Protein AF-A0A6I7P3J6-F1 (afdb_monomer)

Solvent-accessible surface area (backbone atoms only — not comparable to full-atom values): 4947 Å² total; per-residue (Å²): 139,81,92,80,89,80,92,70,56,71,70,56,53,52,52,44,50,51,55,11,60,78,69,75,50,50,52,71,52,50,52,49,56,51,49,54,50,51,52,53,49,52,53,52,51,51,52,52,50,50,52,50,54,50,48,53,53,44,73,71,31,74,73,63,53,54,65,71,68,68,81,78,79,83,91,83,80,90,135

Sequence (79 aa):
MVRTQVVLEQSQQIALRELARERGVSVSEVIRTMIDREVARRQADQVRLAATALRDSYVSNSDLTAFGVIEHEGLDDER

Foldseek 3Di:
DDDDDDDDDPVVVVVLVVVCVVVVHDSVVVVVVVVVVVVVVVVVVVVVVVVVVVVVVCVVDPVNCVVVVPVPPDPDDDD

Nearest PDB structures (foldseek):
  3h87-assembly1_C  TM=5.784E-01  e=6.363E+00  Mycobacterium tuberculosis H37Rv

Structure (mmCIF, N/CA/C/O backbone):
data_AF-A0A6I7P3J6-F1
#
_entry.id   AF-A0A6I7P3J6-F1
#
loop_
_atom_site.group_PDB
_atom_site.id
_atom_site.type_symbol
_atom_site.label_atom_id
_atom_site.label_alt_id
_atom_site.label_comp_id
_atom_site.label_asym_id
_atom_site.label_entity_id
_atom_site.label_seq_id
_atom_site.pdbx_PDB_ins_code
_atom_site.Cartn_x
_atom_site.Cartn_y
_atom_site.Cartn_z
_atom_site.occupancy
_atom_site.B_iso_or_equiv
_atom_site.auth_seq_id
_atom_site.auth_comp_id
_atom_site.auth_asym_id
_atom_site.auth_atom_id
_atom_site.pdbx_PDB_model_num
ATOM 1 N N . MET A 1 1 ? -11.884 -14.759 -1.321 1.00 73.81 1 MET A N 1
ATOM 2 C CA . MET A 1 1 ? -11.247 -14.145 -0.128 1.00 73.81 1 MET A CA 1
ATOM 3 C C . MET A 1 1 ? -10.997 -15.228 0.905 1.00 73.81 1 MET A C 1
ATOM 5 O O . MET A 1 1 ? -11.845 -16.098 1.043 1.00 73.81 1 MET A O 1
ATOM 9 N N . VAL A 1 2 ? -9.865 -15.170 1.609 1.00 90.56 2 VAL A N 1
ATOM 10 C CA . VAL A 1 2 ? -9.519 -16.085 2.713 1.00 90.56 2 VAL A CA 1
ATOM 11 C C . VAL A 1 2 ? -9.548 -15.298 4.022 1.00 90.56 2 VAL A C 1
ATOM 13 O O . VAL A 1 2 ? -9.136 -14.137 4.050 1.00 90.56 2 VAL A O 1
ATOM 16 N N . ARG A 1 3 ? -10.072 -15.902 5.094 1.00 91.56 3 ARG A N 1
ATOM 17 C CA . ARG A 1 3 ? -10.086 -15.289 6.426 1.00 91.56 3 ARG A CA 1
ATOM 18 C C . ARG A 1 3 ? -8.726 -15.495 7.089 1.00 91.56 3 ARG A C 1
ATOM 20 O O . ARG A 1 3 ? -8.324 -16.630 7.312 1.00 91.56 3 ARG A O 1
ATOM 27 N N . THR A 1 4 ? -8.089 -14.396 7.472 1.00 90.06 4 THR A N 1
ATOM 28 C CA . THR A 1 4 ? -6.799 -14.391 8.171 1.00 90.06 4 THR A CA 1
ATOM 29 C C . THR A 1 4 ? -6.914 -13.545 9.434 1.00 90.06 4 THR A C 1
ATOM 31 O O . THR A 1 4 ? -7.590 -12.515 9.428 1.00 90.06 4 THR A O 1
ATOM 34 N N . GLN A 1 5 ? -6.272 -13.977 10.519 1.00 91.75 5 GLN A N 1
ATOM 35 C CA . GLN A 1 5 ? -6.095 -13.172 11.728 1.00 91.75 5 GLN A CA 1
ATOM 36 C C . GLN A 1 5 ? -4.676 -12.607 11.740 1.00 91.75 5 GLN A C 1
ATOM 38 O O . GLN A 1 5 ? -3.720 -13.335 11.487 1.00 91.75 5 GLN A O 1
ATOM 43 N N . VAL A 1 6 ? -4.553 -11.310 12.009 1.00 88.69 6 VAL A N 1
ATOM 44 C CA . VAL A 1 6 ? -3.271 -10.605 12.081 1.00 88.69 6 VAL A CA 1
ATOM 45 C C . VAL A 1 6 ? -3.191 -9.942 13.445 1.00 88.69 6 VAL A C 1
ATOM 47 O O . VAL A 1 6 ? -4.113 -9.224 13.837 1.00 88.69 6 VAL A O 1
ATOM 50 N N . VAL A 1 7 ? -2.106 -10.208 14.166 1.00 95.44 7 VAL A N 1
ATOM 51 C CA . VAL A 1 7 ? -1.803 -9.531 15.427 1.00 95.44 7 VAL A CA 1
ATOM 52 C C . VAL A 1 7 ? -1.155 -8.197 15.090 1.00 95.44 7 VAL A C 1
ATOM 54 O O . VAL A 1 7 ? -0.240 -8.139 14.271 1.00 95.44 7 VAL A O 1
ATOM 57 N N . LEU A 1 8 ? -1.667 -7.131 15.691 1.00 94.44 8 LEU A N 1
ATOM 58 C CA . LEU A 1 8 ? -1.207 -5.768 15.477 1.00 94.44 8 LEU A CA 1
ATOM 59 C C . LEU A 1 8 ? -0.959 -5.114 16.823 1.00 94.44 8 LEU A C 1
ATOM 61 O O . LEU A 1 8 ? -1.690 -5.367 17.784 1.00 94.44 8 LEU A O 1
ATOM 65 N N . GLU A 1 9 ? 0.008 -4.210 16.847 1.00 98.06 9 GLU A N 1
ATOM 66 C CA . GLU A 1 9 ? 0.150 -3.288 17.963 1.00 98.06 9 GLU A CA 1
ATOM 67 C C . GLU A 1 9 ? -1.072 -2.368 18.045 1.00 98.06 9 GLU A C 1
ATOM 69 O O . GLU A 1 9 ? -1.711 -2.040 17.036 1.00 98.06 9 GLU A O 1
ATOM 74 N N . GLN A 1 10 ? -1.391 -1.902 19.252 1.00 97.00 10 GLN A N 1
ATOM 75 C CA . GLN A 1 10 ? -2.548 -1.030 19.463 1.00 97.00 10 GLN A CA 1
ATOM 76 C C . GLN A 1 10 ? -2.462 0.247 18.609 1.00 97.00 10 GLN A C 1
ATOM 78 O O . GLN A 1 10 ? -3.453 0.656 18.004 1.00 97.00 10 GLN A O 1
ATOM 83 N N . SER A 1 11 ? -1.267 0.830 18.487 1.00 97.31 11 SER A N 1
ATOM 84 C CA . SER A 1 11 ? -1.011 2.003 17.644 1.00 97.31 11 SER A CA 1
ATOM 85 C C . SER A 1 11 ? -1.293 1.735 16.162 1.00 97.31 11 SER A C 1
ATOM 87 O O . SER A 1 11 ? -1.918 2.554 15.489 1.00 97.31 11 SER A O 1
ATOM 89 N N . GLN A 1 12 ? -0.907 0.562 15.656 1.00 96.44 12 GLN A N 1
ATOM 90 C CA . GLN A 1 12 ? -1.164 0.157 14.273 1.00 96.44 12 GLN A CA 1
ATOM 91 C C . GLN A 1 12 ? -2.659 -0.046 14.020 1.00 96.44 12 GLN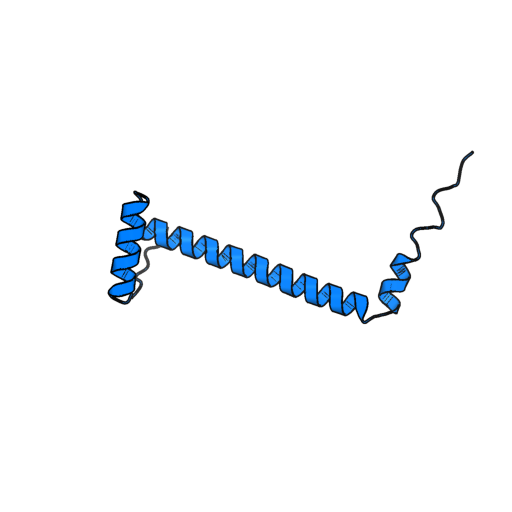 A C 1
ATOM 93 O O . GLN A 1 12 ? -3.173 0.352 12.976 1.00 96.44 12 GLN A O 1
ATOM 98 N N . GLN A 1 13 ? -3.374 -0.640 14.980 1.00 96.62 13 GLN A N 1
ATOM 99 C CA . GLN A 1 13 ? -4.819 -0.817 14.877 1.00 96.62 13 GLN A CA 1
ATOM 100 C C . GLN A 1 13 ? -5.555 0.530 14.837 1.00 96.62 13 GLN A C 1
ATOM 102 O O . GLN A 1 13 ? -6.494 0.681 14.051 1.00 96.62 13 GLN A O 1
ATOM 107 N N . ILE A 1 14 ? -5.143 1.494 15.666 1.00 97.81 14 ILE A N 1
ATOM 108 C CA . ILE A 1 14 ? -5.706 2.851 15.677 1.00 97.81 14 ILE A CA 1
ATOM 109 C C . ILE A 1 14 ? -5.483 3.514 14.316 1.00 97.81 14 ILE A C 1
ATOM 111 O O . ILE A 1 14 ? -6.457 3.887 13.663 1.00 97.81 14 ILE A O 1
ATOM 115 N N . ALA A 1 15 ? -4.238 3.533 13.835 1.00 97.19 15 ALA A N 1
ATOM 116 C CA . ALA A 1 15 ? -3.892 4.135 12.550 1.00 97.19 15 ALA A CA 1
ATOM 117 C C . ALA A 1 15 ? -4.667 3.506 11.376 1.00 97.19 15 ALA A C 1
ATOM 119 O O . ALA A 1 15 ? -5.181 4.210 10.509 1.00 97.19 15 ALA A O 1
ATOM 120 N N . LEU A 1 16 ? -4.820 2.176 11.354 1.00 96.38 16 LEU A N 1
ATOM 121 C CA . LEU A 1 16 ? -5.597 1.490 10.316 1.00 96.38 16 LEU A CA 1
ATOM 122 C C . LEU A 1 16 ? -7.083 1.863 10.341 1.00 96.38 16 LEU A C 1
ATOM 124 O O . LEU A 1 16 ? -7.706 1.959 9.283 1.00 96.38 16 LEU A O 1
ATOM 128 N N . ARG A 1 17 ? -7.667 2.053 11.530 1.00 97.25 17 ARG A N 1
ATOM 129 C CA . ARG A 1 17 ? -9.070 2.470 11.675 1.00 97.25 17 ARG A CA 1
ATOM 130 C C . ARG A 1 17 ? -9.282 3.910 11.231 1.00 97.25 17 ARG A C 1
ATOM 132 O O . ARG A 1 17 ? -10.287 4.183 10.580 1.00 97.25 17 ARG A O 1
ATOM 139 N N . GLU A 1 18 ? -8.358 4.802 11.566 1.00 98.00 18 GLU A N 1
ATOM 140 C CA . GLU A 1 18 ? -8.385 6.194 11.112 1.00 98.00 18 GLU A CA 1
ATOM 141 C C . GLU A 1 18 ? -8.294 6.259 9.589 1.00 98.00 18 GLU A C 1
ATOM 143 O O . GLU A 1 18 ? -9.184 6.817 8.952 1.00 98.00 18 GLU A O 1
ATOM 148 N N . L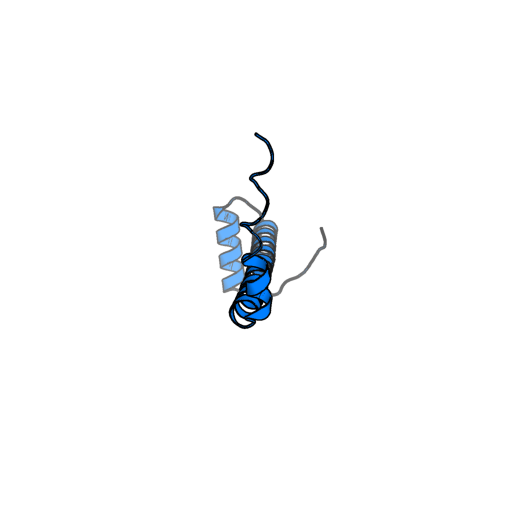EU A 1 19 ? -7.334 5.548 8.992 1.00 97.25 19 LEU A N 1
ATOM 149 C CA . LEU A 1 19 ? -7.174 5.508 7.539 1.00 97.25 19 LEU A CA 1
ATOM 150 C C . LEU A 1 19 ? -8.400 4.924 6.822 1.00 97.25 19 LEU A C 1
ATOM 152 O O . LEU A 1 19 ? -8.787 5.386 5.749 1.00 97.25 19 LEU A O 1
ATOM 156 N N . ALA A 1 20 ? -9.015 3.893 7.405 1.00 97.81 20 ALA A N 1
ATOM 157 C CA . ALA A 1 20 ? -10.245 3.303 6.888 1.00 97.81 20 ALA A CA 1
ATOM 158 C C . ALA A 1 20 ? -11.409 4.305 6.940 1.00 97.81 20 ALA A C 1
ATOM 160 O O . ALA A 1 20 ? -12.145 4.445 5.963 1.00 97.81 20 ALA A O 1
ATOM 161 N N . ARG A 1 21 ? -11.534 5.047 8.050 1.00 98.06 21 ARG A N 1
ATOM 162 C CA . ARG A 1 21 ? -12.551 6.089 8.229 1.00 98.06 21 ARG A CA 1
ATOM 163 C C . ARG A 1 21 ? -12.366 7.236 7.239 1.00 98.06 21 ARG A C 1
ATOM 165 O O . ARG A 1 21 ? -13.333 7.606 6.585 1.00 98.06 21 ARG A O 1
ATOM 172 N N . GLU A 1 22 ? -11.153 7.763 7.105 1.00 97.75 22 GLU A N 1
ATOM 173 C CA . GLU A 1 22 ? -10.828 8.858 6.177 1.00 97.75 22 GLU A CA 1
ATOM 174 C C . GLU A 1 22 ? -11.164 8.511 4.725 1.00 97.75 22 GLU A C 1
ATOM 176 O O . GLU A 1 22 ? -11.615 9.360 3.962 1.00 97.75 22 GLU A O 1
ATOM 181 N N . ARG A 1 23 ? -10.963 7.247 4.345 1.00 96.19 23 ARG A N 1
ATOM 182 C CA . ARG A 1 23 ? -11.197 6.760 2.981 1.00 96.19 23 ARG A CA 1
ATOM 183 C C . ARG A 1 23 ? -12.611 6.229 2.749 1.00 96.19 23 ARG A C 1
ATOM 185 O O . ARG A 1 23 ? -12.934 5.897 1.615 1.00 96.19 23 ARG A O 1
ATOM 192 N N . GLY A 1 24 ? -13.433 6.112 3.793 1.00 97.94 24 GLY A N 1
ATOM 193 C CA . GLY A 1 24 ? -14.777 5.535 3.696 1.00 97.94 24 GLY A CA 1
ATOM 194 C C . GLY A 1 24 ? -14.793 4.048 3.318 1.00 97.94 24 GLY A C 1
ATOM 195 O O . GLY A 1 24 ? -15.754 3.587 2.708 1.00 97.94 24 GLY A O 1
ATOM 196 N N . VAL A 1 25 ? -13.743 3.293 3.658 1.00 97.75 25 VAL A N 1
ATOM 197 C CA . VAL A 1 25 ? -13.601 1.865 3.314 1.00 97.75 25 VAL A CA 1
ATOM 198 C C . VAL A 1 25 ? -13.398 1.001 4.556 1.00 97.75 25 VAL A C 1
ATOM 200 O O . VAL A 1 25 ? -13.229 1.489 5.672 1.00 97.75 25 VAL A O 1
ATOM 203 N N . SER A 1 26 ? -13.395 -0.320 4.380 1.00 97.31 26 SER A N 1
ATOM 204 C CA . SER A 1 26 ? -13.115 -1.252 5.477 1.00 97.31 26 SER A CA 1
ATOM 205 C C . SER A 1 26 ? -11.620 -1.329 5.820 1.00 97.31 26 SER A C 1
ATOM 207 O O . SER A 1 26 ? -10.754 -1.187 4.956 1.00 97.31 26 SER A O 1
ATOM 209 N N . VAL A 1 27 ? -11.292 -1.676 7.070 1.00 95.00 27 VAL A N 1
ATOM 210 C CA . VAL A 1 27 ? -9.900 -1.954 7.485 1.00 95.00 27 VAL A CA 1
ATOM 211 C C . VAL A 1 27 ? -9.271 -3.061 6.628 1.00 95.00 27 VAL A C 1
ATOM 213 O O . VAL A 1 27 ? -8.118 -2.958 6.221 1.00 95.00 27 VAL A O 1
ATOM 216 N N . SER A 1 28 ? -10.031 -4.105 6.286 1.00 94.94 28 SER A N 1
ATOM 217 C CA . SER A 1 28 ? -9.549 -5.179 5.408 1.00 94.94 28 SER A CA 1
ATOM 218 C C . SER A 1 28 ? -9.233 -4.695 3.991 1.00 94.94 28 SER A C 1
ATOM 220 O O . SER A 1 28 ? -8.386 -5.271 3.315 1.00 94.94 28 SER A O 1
ATOM 222 N N . GLU A 1 29 ? -9.913 -3.666 3.501 1.00 96.44 29 GLU A N 1
ATOM 223 C CA . GLU A 1 29 ? -9.629 -3.055 2.202 1.00 96.44 29 GLU A CA 1
ATOM 224 C C . GLU A 1 29 ? -8.393 -2.164 2.234 1.00 96.44 29 GLU A C 1
ATOM 226 O O . GLU A 1 29 ? -7.565 -2.243 1.325 1.00 96.44 29 GLU A O 1
ATOM 231 N N . VAL A 1 30 ? -8.197 -1.421 3.325 1.00 96.38 30 VAL A N 1
ATOM 232 C CA . VAL A 1 30 ? -6.939 -0.713 3.580 1.00 96.38 30 VAL A CA 1
ATOM 233 C C . VAL A 1 30 ? -5.760 -1.686 3.570 1.00 96.38 30 VAL A C 1
ATOM 235 O O . VAL A 1 30 ? -4.801 -1.471 2.830 1.00 96.38 30 VAL A O 1
ATOM 238 N N . ILE A 1 31 ? -5.852 -2.777 4.336 1.00 94.69 31 ILE A N 1
ATOM 239 C CA . ILE A 1 31 ? -4.786 -3.783 4.430 1.00 94.69 31 ILE A CA 1
ATOM 240 C C . ILE A 1 31 ? -4.499 -4.402 3.057 1.00 94.69 31 ILE A C 1
ATOM 242 O O . ILE A 1 31 ? -3.339 -4.477 2.665 1.00 94.69 31 ILE A O 1
ATOM 246 N N . ARG A 1 32 ? -5.532 -4.795 2.297 1.00 94.44 32 ARG A N 1
ATOM 247 C CA . ARG A 1 32 ? -5.356 -5.330 0.934 1.00 94.44 32 ARG A CA 1
ATOM 248 C C . ARG A 1 32 ? -4.642 -4.338 0.020 1.00 94.44 32 ARG A C 1
ATOM 250 O O . ARG A 1 32 ? -3.631 -4.687 -0.570 1.00 94.44 32 ARG A O 1
ATOM 257 N N . THR A 1 33 ? -5.084 -3.083 0.011 1.00 95.62 33 THR A N 1
ATOM 258 C CA . THR A 1 33 ? -4.458 -2.025 -0.797 1.00 95.62 33 THR A CA 1
ATOM 259 C C . THR A 1 33 ? -2.986 -1.821 -0.429 1.00 95.62 33 THR A C 1
ATOM 261 O O . THR A 1 33 ? -2.148 -1.579 -1.296 1.00 95.62 33 THR A O 1
ATOM 264 N N . MET A 1 34 ? -2.649 -1.895 0.861 1.00 94.19 34 MET A N 1
ATOM 265 C CA . MET A 1 34 ? -1.261 -1.801 1.319 1.00 94.19 34 MET A CA 1
ATOM 266 C C . MET A 1 34 ? -0.427 -3.001 0.861 1.00 94.19 34 MET A C 1
ATOM 268 O O . MET A 1 34 ? 0.699 -2.804 0.409 1.00 94.19 34 MET A O 1
ATOM 272 N N . ILE A 1 35 ? -0.980 -4.217 0.932 1.00 94.25 35 ILE A N 1
ATOM 273 C CA . ILE A 1 35 ? -0.327 -5.437 0.437 1.00 94.25 35 ILE A CA 1
ATOM 274 C C . ILE A 1 35 ? -0.065 -5.325 -1.067 1.00 94.25 35 ILE A C 1
ATOM 276 O O . ILE A 1 35 ? 1.068 -5.533 -1.495 1.00 94.25 35 ILE A O 1
ATOM 280 N N . ASP A 1 36 ? -1.064 -4.930 -1.856 1.00 95.75 36 ASP A N 1
ATOM 281 C CA . ASP A 1 36 ? -0.931 -4.809 -3.312 1.00 95.75 36 ASP A CA 1
ATOM 282 C C . ASP A 1 36 ? 0.161 -3.797 -3.691 1.00 95.75 36 ASP A C 1
ATOM 284 O O . ASP A 1 36 ? 1.003 -4.063 -4.551 1.00 95.75 36 ASP A O 1
ATOM 288 N N . ARG A 1 37 ? 0.213 -2.656 -2.989 1.00 95.50 37 ARG A N 1
ATOM 289 C CA . ARG A 1 37 ? 1.266 -1.644 -3.174 1.00 95.50 37 ARG A CA 1
ATOM 290 C C . ARG A 1 37 ? 2.654 -2.167 -2.816 1.00 95.50 37 ARG A C 1
ATOM 292 O O . ARG A 1 37 ? 3.614 -1.863 -3.518 1.00 95.50 37 ARG A O 1
ATOM 299 N N . GLU A 1 38 ? 2.776 -2.924 -1.729 1.00 93.69 38 GLU A N 1
ATOM 300 C CA . GLU A 1 38 ? 4.047 -3.520 -1.307 1.00 93.69 38 GLU A CA 1
ATOM 301 C C . GLU A 1 38 ? 4.555 -4.537 -2.336 1.00 93.69 38 GLU A C 1
ATOM 303 O O . GLU A 1 38 ? 5.731 -4.514 -2.699 1.00 93.69 38 GLU A O 1
ATOM 308 N N . VAL A 1 39 ? 3.664 -5.396 -2.838 1.00 93.44 39 VAL A N 1
ATOM 309 C CA . VAL A 1 39 ? 3.985 -6.395 -3.866 1.00 93.44 39 VAL A CA 1
ATOM 310 C C . VAL A 1 39 ? 4.439 -5.712 -5.153 1.00 93.44 39 VAL A C 1
ATOM 312 O O . VAL A 1 39 ? 5.507 -6.042 -5.669 1.00 93.44 39 VAL A O 1
ATOM 315 N N . ALA A 1 40 ? 3.681 -4.723 -5.632 1.00 93.81 40 A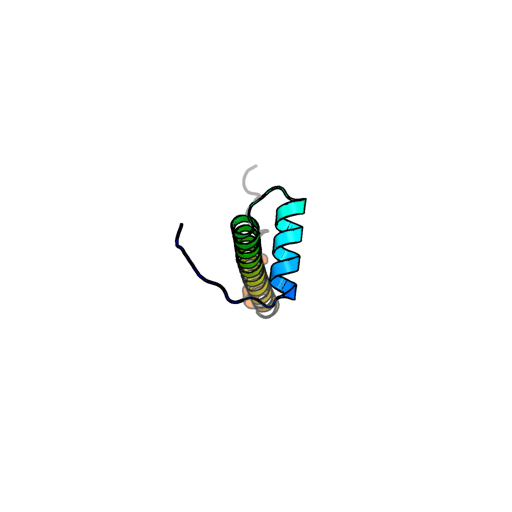LA A N 1
ATOM 316 C CA . ALA A 1 40 ? 4.033 -3.969 -6.832 1.00 93.81 40 ALA A CA 1
ATOM 317 C C . ALA A 1 40 ? 5.387 -3.256 -6.683 1.00 93.81 40 ALA A C 1
ATOM 319 O O . ALA A 1 40 ? 6.220 -3.309 -7.589 1.00 93.81 40 ALA A O 1
ATOM 320 N N . ARG A 1 41 ? 5.648 -2.643 -5.518 1.00 94.31 41 ARG A N 1
ATOM 321 C CA . ARG A 1 41 ? 6.931 -1.982 -5.244 1.00 94.31 41 ARG A CA 1
ATOM 322 C C . ARG A 1 41 ? 8.095 -2.968 -5.293 1.00 94.31 41 ARG A C 1
ATOM 324 O O . ARG A 1 41 ? 9.084 -2.690 -5.959 1.00 94.31 41 ARG A O 1
ATOM 331 N N . ARG A 1 42 ? 7.967 -4.139 -4.660 1.00 91.56 42 ARG A N 1
ATOM 332 C CA . ARG A 1 42 ? 9.023 -5.168 -4.684 1.00 91.56 42 ARG A CA 1
ATOM 333 C C . ARG A 1 42 ? 9.309 -5.683 -6.086 1.00 91.56 42 ARG A C 1
ATOM 335 O O . ARG A 1 42 ? 10.471 -5.875 -6.423 1.00 91.56 42 ARG A O 1
ATOM 342 N N . GLN A 1 43 ? 8.276 -5.886 -6.899 1.00 88.00 43 GLN A N 1
ATOM 343 C CA . GLN A 1 43 ? 8.457 -6.287 -8.294 1.00 88.00 43 GLN A CA 1
ATOM 344 C C . GLN A 1 43 ? 9.217 -5.215 -9.083 1.00 88.00 43 GLN A C 1
ATOM 346 O O . GLN A 1 43 ? 10.189 -5.530 -9.766 1.00 88.00 43 GLN A O 1
ATOM 351 N N . ALA A 1 44 ? 8.836 -3.943 -8.936 1.00 89.38 44 ALA A N 1
ATOM 352 C CA . ALA A 1 44 ? 9.540 -2.836 -9.578 1.00 89.38 44 ALA A CA 1
ATOM 353 C C . ALA A 1 44 ? 11.004 -2.734 -9.113 1.00 89.38 44 ALA A C 1
ATOM 355 O O . ALA A 1 44 ? 11.906 -2.544 -9.931 1.00 89.38 44 ALA A O 1
ATOM 356 N N . ASP A 1 45 ? 11.257 -2.917 -7.816 1.00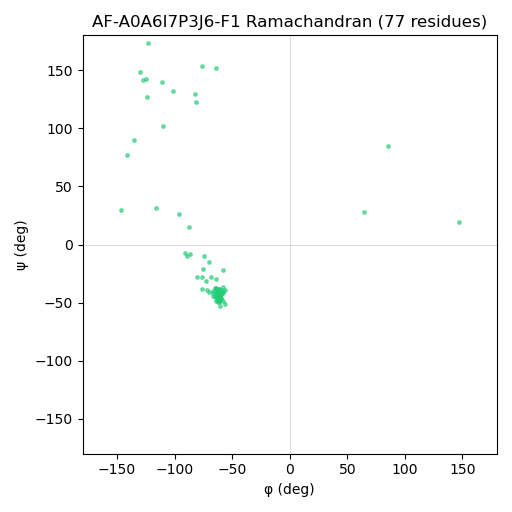 91.31 45 ASP A N 1
ATOM 357 C CA . ASP A 1 45 ? 12.605 -2.905 -7.250 1.00 91.31 45 ASP A CA 1
ATOM 358 C C . ASP A 1 45 ? 13.468 -4.049 -7.807 1.00 91.31 45 ASP A C 1
ATOM 360 O O . ASP A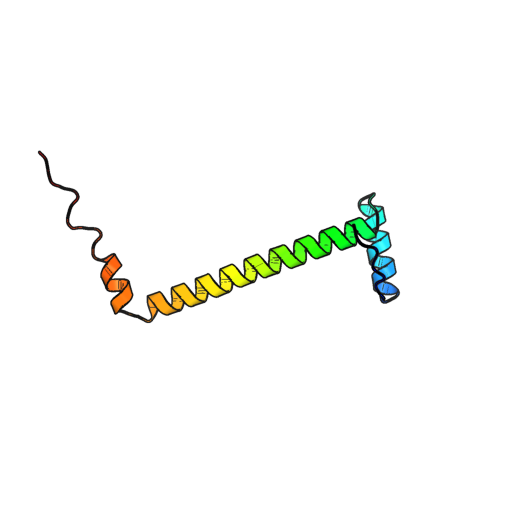 1 45 ? 14.631 -3.821 -8.141 1.00 91.31 45 ASP A O 1
ATOM 364 N N . GLN A 1 46 ? 12.902 -5.252 -7.963 1.00 84.69 46 GLN A N 1
ATOM 365 C CA . GLN A 1 46 ? 13.586 -6.403 -8.563 1.00 84.69 46 GLN A CA 1
ATOM 366 C C . GLN A 1 46 ? 13.928 -6.171 -10.036 1.00 84.69 46 GLN A C 1
ATOM 368 O O . GLN A 1 46 ? 15.057 -6.434 -10.445 1.00 84.69 46 GLN A O 1
ATOM 373 N N . VAL A 1 47 ? 12.986 -5.640 -10.822 1.00 85.81 47 VAL A N 1
ATOM 374 C CA . VAL A 1 47 ? 13.225 -5.305 -12.235 1.00 85.81 47 VAL A CA 1
ATOM 375 C C . VAL A 1 47 ? 14.327 -4.260 -12.355 1.00 85.81 47 VAL A C 1
ATOM 377 O O . VAL A 1 47 ? 15.240 -4.416 -13.162 1.00 85.81 47 VAL A O 1
ATOM 380 N N . ARG A 1 48 ? 14.290 -3.218 -11.519 1.00 87.25 48 ARG A N 1
ATOM 381 C CA . ARG A 1 48 ? 15.328 -2.185 -11.503 1.00 87.25 48 ARG A CA 1
ATOM 382 C C . ARG A 1 48 ? 16.693 -2.765 -11.137 1.00 87.25 48 ARG A C 1
ATOM 384 O O . ARG A 1 48 ? 17.670 -2.434 -11.795 1.00 87.25 48 ARG A O 1
ATOM 391 N N . LEU A 1 49 ? 16.766 -3.637 -10.130 1.00 86.81 49 LEU A N 1
ATOM 392 C CA . LEU A 1 49 ? 18.017 -4.296 -9.746 1.00 86.81 49 LEU A CA 1
ATOM 393 C C . LEU A 1 49 ? 18.576 -5.144 -10.897 1.00 86.81 49 LEU A C 1
ATOM 395 O O . LEU A 1 49 ? 19.760 -5.049 -11.205 1.00 86.81 49 LEU A O 1
ATOM 399 N N . ALA A 1 50 ? 17.720 -5.929 -11.556 1.00 78.12 50 ALA A N 1
ATOM 400 C CA . ALA A 1 50 ? 18.104 -6.742 -12.706 1.00 78.12 50 ALA A CA 1
ATOM 401 C C . ALA A 1 50 ? 18.578 -5.879 -13.887 1.00 78.12 50 ALA A C 1
ATOM 403 O O . ALA A 1 50 ? 19.592 -6.195 -14.502 1.00 78.12 50 ALA A O 1
ATOM 404 N N . ALA A 1 51 ? 17.896 -4.766 -14.171 1.00 79.06 51 ALA A N 1
ATOM 405 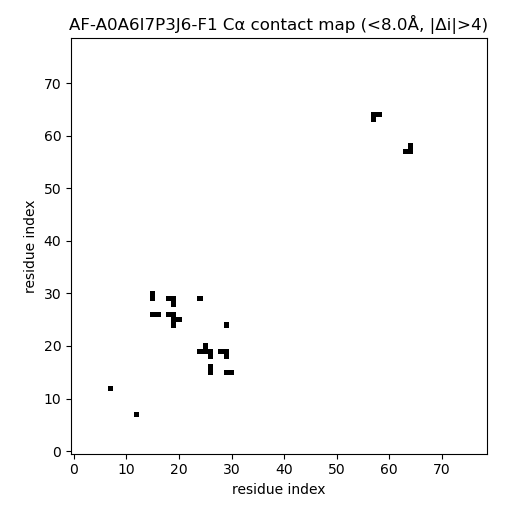C CA . ALA A 1 51 ? 18.293 -3.823 -15.213 1.00 79.06 51 ALA A CA 1
ATOM 406 C C . ALA A 1 51 ? 19.652 -3.170 -14.915 1.00 79.06 51 ALA A C 1
ATOM 408 O O . ALA A 1 51 ? 20.483 -3.060 -15.815 1.00 79.06 51 ALA A O 1
ATOM 409 N N . THR A 1 52 ? 19.908 -2.784 -13.660 1.00 79.69 52 THR A N 1
ATOM 410 C CA . THR A 1 52 ? 21.218 -2.268 -13.236 1.00 79.69 52 THR A CA 1
ATOM 411 C C . THR A 1 52 ? 22.301 -3.332 -13.390 1.00 79.69 52 THR A C 1
ATOM 413 O O . THR A 1 52 ? 23.318 -3.062 -14.015 1.00 79.69 52 THR A O 1
ATOM 416 N N . ALA A 1 53 ? 22.064 -4.561 -12.923 1.00 78.25 53 ALA A N 1
ATOM 417 C CA . ALA A 1 53 ? 23.027 -5.654 -13.062 1.00 78.25 53 ALA A CA 1
ATOM 418 C C . ALA A 1 53 ? 23.328 -5.991 -14.536 1.00 78.25 53 ALA A C 1
ATOM 420 O O . ALA A 1 53 ? 24.478 -6.253 -14.893 1.00 78.25 53 ALA A O 1
ATOM 421 N N . LEU A 1 54 ? 22.312 -5.949 -15.406 1.00 75.12 54 LEU A N 1
ATOM 422 C CA . LEU A 1 54 ? 22.474 -6.158 -16.845 1.00 75.12 54 LEU A CA 1
ATOM 423 C C . LEU A 1 54 ? 23.280 -5.024 -17.486 1.00 75.12 54 LEU A C 1
ATOM 425 O O . LEU A 1 54 ? 24.198 -5.291 -18.257 1.00 75.12 54 LEU A O 1
ATOM 429 N N . ARG A 1 55 ? 22.978 -3.767 -17.138 1.00 73.44 55 ARG A N 1
ATOM 430 C CA . ARG A 1 55 ? 23.731 -2.596 -17.602 1.00 73.44 55 ARG A CA 1
ATOM 431 C C . ARG A 1 55 ? 25.191 -2.666 -17.170 1.00 73.44 55 ARG A C 1
ATOM 433 O O . ARG A 1 55 ? 26.065 -2.454 -18.001 1.00 73.44 55 ARG A O 1
ATOM 440 N N . ASP A 1 56 ? 25.455 -2.980 -15.908 1.00 73.19 56 ASP A N 1
ATOM 441 C CA . ASP A 1 56 ? 26.817 -3.070 -15.380 1.00 73.19 56 ASP A CA 1
ATOM 442 C C . ASP A 1 56 ? 27.598 -4.196 -16.069 1.00 73.19 56 ASP A C 1
ATOM 444 O O . ASP A 1 56 ? 28.761 -4.013 -16.427 1.00 73.19 56 ASP A O 1
ATOM 448 N N . SER A 1 57 ? 26.939 -5.326 -16.346 1.00 62.56 57 SER A N 1
ATOM 449 C CA . SER A 1 57 ? 27.513 -6.432 -17.124 1.00 62.56 57 SER A CA 1
ATOM 450 C C . SER A 1 57 ? 27.801 -6.039 -18.578 1.00 62.56 57 SER A C 1
ATOM 452 O O . SER A 1 57 ? 28.821 -6.452 -19.124 1.00 62.56 57 SER A O 1
ATOM 454 N N . TYR A 1 58 ? 26.935 -5.226 -19.191 1.00 58.16 58 TYR A N 1
ATOM 455 C CA . TYR A 1 58 ? 27.093 -4.723 -20.560 1.00 58.16 58 TYR A CA 1
ATOM 456 C C . TYR A 1 58 ? 28.213 -3.679 -20.677 1.00 58.16 58 TYR A C 1
ATOM 458 O O . TYR A 1 58 ? 28.976 -3.699 -21.632 1.00 58.16 58 TYR A O 1
ATOM 466 N N . VAL A 1 59 ? 28.352 -2.790 -19.687 1.00 64.25 59 VAL A N 1
ATOM 467 C CA . VAL A 1 59 ? 29.420 -1.774 -19.634 1.00 64.25 59 VAL A CA 1
ATOM 468 C C . VAL A 1 59 ? 30.779 -2.400 -19.3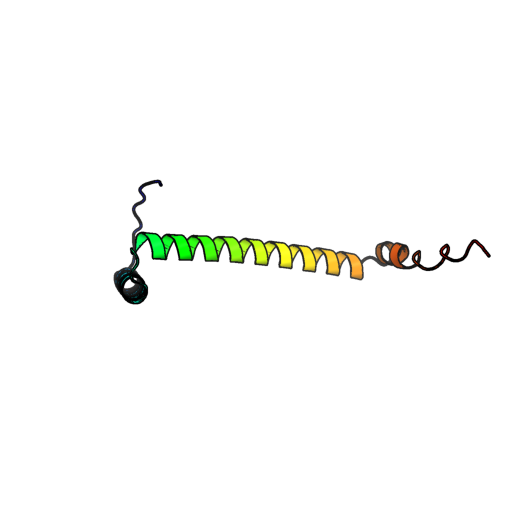09 1.00 64.25 59 VAL A C 1
ATOM 470 O O . VAL A 1 59 ? 31.808 -1.910 -19.766 1.00 64.25 59 VAL A O 1
ATOM 473 N N . SER A 1 60 ? 30.792 -3.484 -18.530 1.00 63.34 60 SER A N 1
ATOM 474 C CA . SER A 1 60 ? 32.025 -4.132 -18.064 1.00 63.34 60 SER A CA 1
ATOM 475 C C . SER A 1 60 ? 32.558 -5.218 -19.011 1.00 63.34 60 SER A C 1
ATOM 477 O O . SER A 1 60 ? 33.677 -5.682 -18.812 1.00 63.34 60 SER A O 1
ATOM 479 N N . ASN A 1 61 ? 31.795 -5.626 -20.035 1.00 54.50 61 ASN A N 1
ATOM 480 C CA . ASN A 1 61 ? 32.248 -6.534 -21.097 1.00 54.50 61 ASN A CA 1
ATOM 481 C C . ASN A 1 61 ? 32.380 -5.783 -22.428 1.00 54.50 61 ASN A C 1
ATOM 483 O O . ASN A 1 61 ? 31.394 -5.590 -23.140 1.00 54.50 61 ASN A O 1
ATOM 487 N N . SER A 1 62 ? 33.615 -5.435 -22.801 1.00 57.69 62 SER A N 1
ATOM 488 C CA . SER A 1 62 ? 33.951 -4.792 -24.083 1.00 57.69 62 SER A CA 1
ATOM 489 C C . SER A 1 62 ? 33.531 -5.604 -25.318 1.00 57.69 62 SER A C 1
ATOM 491 O O . SER A 1 62 ? 33.333 -5.032 -26.390 1.00 57.6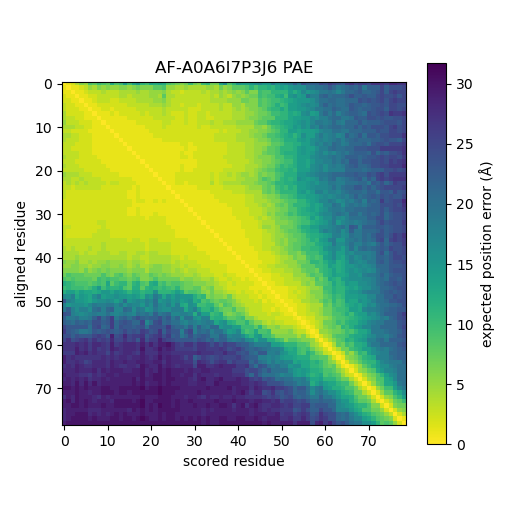9 62 SER A O 1
ATOM 493 N N . ASP A 1 63 ? 33.343 -6.918 -25.163 1.00 58.44 63 ASP A N 1
ATOM 494 C CA . ASP A 1 63 ? 32.884 -7.816 -26.229 1.00 58.44 63 ASP A CA 1
ATOM 495 C C . ASP A 1 63 ? 31.377 -7.682 -26.515 1.00 58.44 63 ASP A C 1
ATOM 497 O O . ASP A 1 63 ? 30.945 -7.887 -27.646 1.00 58.44 63 ASP A O 1
ATOM 501 N N . LEU A 1 64 ? 30.555 -7.288 -25.531 1.00 52.81 64 LEU A N 1
ATOM 502 C CA . LEU A 1 64 ? 29.108 -7.097 -25.729 1.00 52.81 64 LEU A CA 1
ATOM 503 C C . LEU A 1 64 ? 28.786 -5.746 -26.376 1.00 52.81 64 LEU A C 1
ATOM 505 O O . LEU A 1 64 ? 27.821 -5.639 -27.130 1.00 52.81 64 LEU A O 1
ATOM 509 N N . THR A 1 65 ? 29.633 -4.736 -26.160 1.00 53.22 65 THR A N 1
ATOM 510 C CA . THR A 1 65 ? 29.573 -3.459 -26.886 1.00 53.22 65 THR A CA 1
ATOM 511 C C . THR A 1 65 ? 29.995 -3.572 -28.354 1.00 53.22 65 THR A C 1
ATOM 513 O O . THR A 1 65 ? 29.682 -2.674 -29.132 1.00 53.22 65 THR A O 1
ATOM 516 N N . ALA A 1 66 ? 30.647 -4.668 -28.764 1.00 55.84 66 ALA A N 1
ATOM 517 C CA . ALA A 1 66 ? 31.059 -4.881 -30.153 1.00 55.84 66 ALA A CA 1
ATOM 518 C C . ALA A 1 66 ? 29.867 -5.101 -31.105 1.00 55.84 66 ALA A C 1
ATOM 520 O O . ALA A 1 66 ? 29.933 -4.719 -32.271 1.00 55.84 66 ALA A O 1
ATOM 521 N N . PHE A 1 67 ? 28.745 -5.640 -30.612 1.00 54.19 67 PHE A N 1
ATOM 522 C CA . PHE A 1 67 ? 27.531 -5.829 -31.418 1.00 54.19 67 PHE A CA 1
ATOM 523 C C . PHE A 1 67 ? 26.758 -4.526 -31.673 1.00 54.19 67 PHE A C 1
ATOM 525 O O . PHE A 1 67 ? 26.019 -4.445 -32.648 1.00 54.19 67 PHE A O 1
ATOM 532 N N . GLY A 1 68 ? 26.961 -3.486 -30.852 1.00 52.91 68 GLY A N 1
ATOM 533 C CA . GLY A 1 68 ? 26.381 -2.153 -31.074 1.00 52.91 68 GLY A CA 1
ATOM 534 C C . GLY A 1 68 ? 27.061 -1.355 -32.193 1.00 52.91 68 GLY A C 1
ATOM 535 O O . GLY A 1 68 ? 26.558 -0.313 -32.596 1.00 52.91 68 GLY A O 1
ATOM 536 N N . VAL A 1 69 ? 28.197 -1.838 -32.708 1.00 55.25 69 VAL A N 1
ATOM 537 C CA . VAL A 1 69 ? 28.924 -1.223 -33.832 1.00 55.25 69 VAL A CA 1
ATOM 538 C C . VAL A 1 69 ? 28.392 -1.719 -35.191 1.00 55.25 69 VAL A C 1
ATOM 540 O O . VAL A 1 69 ? 28.722 -1.146 -36.222 1.00 55.25 69 VAL A O 1
ATOM 543 N N . ILE A 1 70 ? 27.503 -2.721 -35.214 1.00 53.38 70 ILE A N 1
ATOM 544 C CA . ILE A 1 70 ? 26.922 -3.299 -36.445 1.00 53.38 70 ILE A CA 1
ATOM 545 C C . ILE A 1 70 ? 25.647 -2.539 -36.899 1.00 53.38 70 ILE A C 1
ATOM 547 O O . ILE A 1 70 ? 24.897 -3.015 -37.739 1.00 53.38 70 ILE A O 1
ATOM 551 N N . GLU A 1 71 ? 25.370 -1.333 -36.387 1.00 54.16 71 GLU A N 1
ATOM 552 C CA . GLU A 1 71 ? 24.226 -0.500 -36.827 1.00 54.16 71 GLU A CA 1
ATOM 553 C C . GLU A 1 71 ? 24.586 0.564 -37.888 1.00 54.16 71 GLU A C 1
ATOM 555 O O . GLU A 1 71 ? 23.907 1.585 -38.007 1.00 54.16 71 GLU A O 1
ATOM 560 N N . HIS A 1 72 ? 25.632 0.358 -38.699 1.00 52.09 72 HIS A N 1
ATOM 561 C CA . HIS A 1 72 ? 25.898 1.271 -39.823 1.00 52.09 72 HIS A CA 1
ATOM 562 C C . HIS A 1 72 ? 26.505 0.637 -41.084 1.00 52.09 72 HIS A C 1
ATOM 564 O O . HIS A 1 72 ? 27.208 1.307 -41.832 1.00 52.09 72 HIS A O 1
ATOM 570 N N . GLU A 1 73 ? 26.230 -0.634 -41.373 1.00 53.56 73 GLU A N 1
ATOM 571 C CA . GLU A 1 73 ? 26.604 -1.195 -42.677 1.00 53.56 73 GLU A CA 1
ATOM 572 C C . GLU A 1 73 ? 25.436 -2.009 -43.240 1.00 53.56 73 GLU A C 1
ATOM 574 O O . GLU A 1 73 ? 25.277 -3.188 -42.935 1.00 53.56 73 GLU A O 1
ATOM 579 N N . GLY A 1 74 ? 24.561 -1.341 -44.007 1.00 57.56 74 GLY A N 1
ATOM 580 C CA . GLY A 1 74 ? 23.511 -2.029 -44.770 1.00 57.56 74 GLY A CA 1
ATOM 581 C C . GLY A 1 74 ? 22.164 -1.328 -44.978 1.00 57.56 74 GLY A C 1
ATOM 582 O O . GLY A 1 74 ? 21.203 -2.029 -45.273 1.00 57.56 74 GLY A O 1
ATOM 583 N N . LEU A 1 75 ? 22.043 -0.001 -44.837 1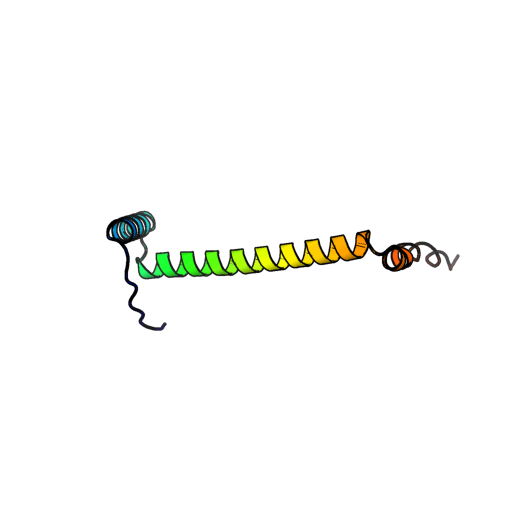.00 55.00 75 LEU A N 1
ATOM 584 C CA . LEU A 1 75 ? 20.806 0.722 -45.201 1.00 55.00 75 LEU A CA 1
ATOM 585 C C . LEU A 1 75 ? 20.994 1.718 -46.353 1.00 55.00 75 LEU A C 1
ATOM 587 O O . LEU A 1 75 ? 20.296 2.718 -46.393 1.00 55.00 75 LEU A O 1
ATOM 591 N N . ASP A 1 76 ? 21.904 1.441 -47.284 1.00 59.62 76 ASP A N 1
ATOM 592 C CA . ASP A 1 76 ? 21.936 2.111 -48.587 1.00 59.62 76 ASP A CA 1
ATOM 593 C C . ASP A 1 76 ? 22.302 1.069 -49.650 1.00 59.62 76 ASP A C 1
ATOM 595 O O . ASP A 1 76 ? 23.441 0.975 -50.103 1.00 59.62 76 ASP A O 1
ATOM 599 N N . ASP A 1 77 ? 21.324 0.245 -50.017 1.00 59.91 77 ASP A N 1
ATOM 600 C CA . ASP A 1 77 ? 21.291 -0.344 -51.350 1.00 59.91 77 ASP A CA 1
ATOM 601 C C . ASP A 1 77 ? 19.932 -0.005 -51.975 1.00 59.91 77 ASP A C 1
ATOM 603 O O . ASP A 1 77 ? 18.913 0.026 -51.284 1.00 59.91 77 ASP A O 1
ATOM 607 N N . GLU A 1 78 ? 19.960 0.263 -53.279 1.00 56.06 78 GLU A N 1
ATOM 608 C CA . GLU A 1 78 ? 18.898 0.796 -54.149 1.00 56.06 78 GLU A CA 1
ATOM 609 C C . GLU A 1 78 ? 18.745 2.332 -54.201 1.00 56.06 78 GLU A C 1
ATOM 611 O O . GLU A 1 78 ? 17.846 2.900 -53.580 1.00 56.06 78 GLU A O 1
ATOM 616 N N . ARG A 1 79 ? 19.539 2.990 -55.069 1.00 45.19 79 ARG A N 1
ATOM 617 C CA . ARG A 1 79 ? 19.052 3.716 -56.273 1.00 45.19 79 ARG A CA 1
ATOM 618 C C . ARG A 1 79 ? 20.170 4.072 -57.254 1.00 45.19 79 ARG A C 1
ATOM 620 O O . ARG A 1 79 ? 21.106 4.799 -56.863 1.00 45.19 79 ARG A O 1
#

Radius of gyration: 25.18 Å; Cα contacts (8 Å, |Δi|>4): 17; chains: 1; bounding box: 49×25×76 Å

pLDDT: mean 81.29, std 17.39, range [45.19, 98.06]

Mean predicted aligned error: 12.77 Å

Secondary structure (DSSP, 8-state):
---------HHHHHHHHHHHHHHTS-HHHHHHHHHHHHHHHHHHHHHHHHHHHHHHHHHH-TTTGGGGG-SSSSS----